Protein AF-A0A067PIW1-F1 (afdb_monomer)

Foldseek 3Di:
DDKDKDFDWDPFDQADPVPSDTDIDTDDDPNHTPMDIDDCVPPPDDDDDDDDPDDDPDD

Nearest PDB structures (foldseek):
  7pkt-assembly1_r  TM=3.002E-01  e=9.873E+00  Chlamydomonas reinhardtii

pLDDT: mean 87.44, std 11.28, range [48.06, 97.62]

Radius of gyration: 14.04 Å; Cα contacts (8 Å, |Δi|>4): 63; chains: 1; bounding box: 26×27×36 Å

Solvent-accessible surface area (backbone atoms only — not comparable to full-atom values): 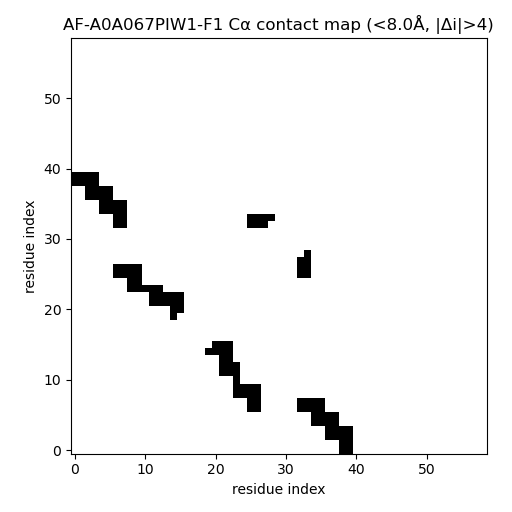4119 Å² total; per-residue (Å²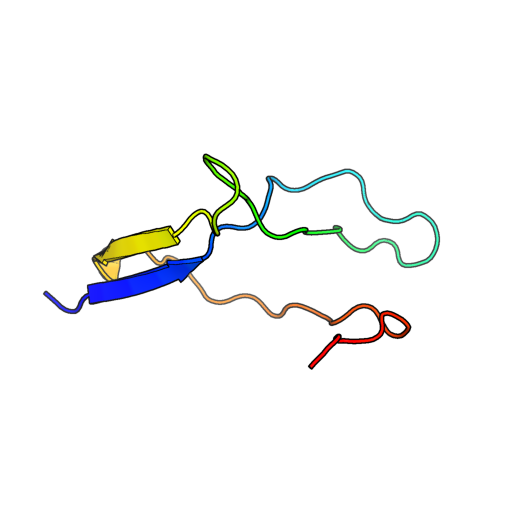): 132,66,71,39,82,47,75,42,60,44,74,87,46,76,54,40,89,91,75,66,42,72,54,72,49,81,29,67,51,94,95,35,77,32,63,49,79,42,57,48,88,74,60,88,75,89,80,90,80,81,80,77,88,87,69,83,77,81,130

Mean predicted aligned error: 6.07 Å

Organism: NCBI:txid933084

Sequence (59 aa):
HPLAYIEWFTPFNKPDVGTGMMVLSRSTHNHRQNAAVISMER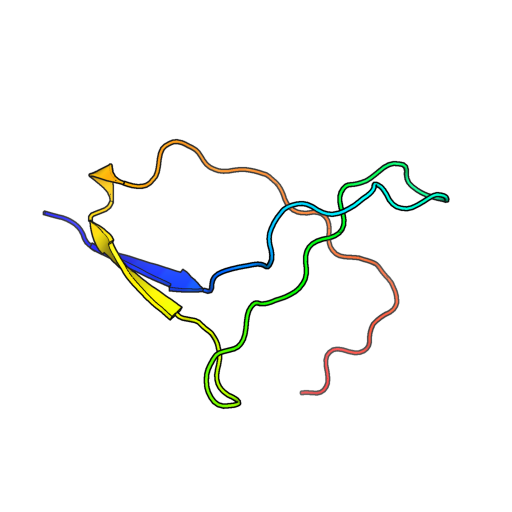IIQSCHLMGKLGWKIDP

Structure (mmCIF, N/CA/C/O backbone):
data_AF-A0A067PIW1-F1
#
_entry.id   AF-A0A067PIW1-F1
#
loop_
_atom_site.group_PDB
_atom_site.id
_atom_site.type_symbol
_atom_site.label_atom_id
_atom_site.label_alt_id
_atom_site.label_comp_id
_atom_site.label_asym_id
_atom_site.label_entity_id
_atom_site.label_seq_id
_atom_site.pdbx_PDB_ins_code
_atom_site.Cartn_x
_atom_site.Cartn_y
_atom_site.Cartn_z
_atom_site.occupancy
_atom_site.B_iso_or_equiv
_atom_site.auth_seq_id
_atom_site.auth_comp_id
_atom_site.auth_asym_id
_atom_site.auth_atom_id
_atom_site.pdbx_PDB_model_num
ATOM 1 N N . HIS A 1 1 ? -15.426 2.320 16.164 1.00 84.75 1 HIS A N 1
ATOM 2 C CA . HIS A 1 1 ? -14.540 2.858 15.113 1.00 84.75 1 HIS A CA 1
ATOM 3 C C . HIS A 1 1 ? -14.598 1.938 13.907 1.00 84.75 1 HIS A C 1
ATOM 5 O O . HIS A 1 1 ? -14.395 0.741 14.097 1.00 84.75 1 HIS A O 1
ATOM 11 N N . PRO A 1 2 ? -14.952 2.437 12.713 1.00 95.31 2 PRO A N 1
ATOM 12 C CA . PRO A 1 2 ? -14.986 1.605 11.520 1.00 95.31 2 PRO A CA 1
ATOM 13 C C . PRO A 1 2 ? -13.575 1.110 11.174 1.00 95.31 2 PRO A C 1
ATOM 15 O O . PRO A 1 2 ? -12.590 1.839 11.317 1.00 95.31 2 PRO A O 1
ATOM 18 N N . LEU A 1 3 ? -13.492 -0.147 10.745 1.00 97.62 3 LEU A N 1
ATOM 19 C CA . LEU A 1 3 ? -12.245 -0.812 10.384 1.00 97.62 3 LEU A CA 1
ATOM 20 C C . LEU A 1 3 ? -12.208 -1.072 8.880 1.00 97.62 3 LEU A C 1
ATOM 22 O O . LEU A 1 3 ? -13.242 -1.329 8.264 1.00 97.62 3 LEU A O 1
ATOM 26 N N . ALA A 1 4 ? -11.008 -1.036 8.313 1.00 96.31 4 ALA A N 1
ATOM 27 C CA . ALA A 1 4 ? -10.746 -1.379 6.926 1.00 96.31 4 ALA A CA 1
ATOM 28 C C . ALA A 1 4 ? -9.736 -2.525 6.856 1.00 96.31 4 ALA A C 1
ATOM 30 O O . ALA A 1 4 ? -8.697 -2.486 7.516 1.00 96.31 4 ALA A O 1
ATOM 31 N N . TYR A 1 5 ? -10.044 -3.526 6.035 1.00 96.44 5 TYR A N 1
ATOM 32 C CA . TYR A 1 5 ? -9.065 -4.503 5.576 1.00 96.44 5 TYR A CA 1
ATOM 33 C C . TYR A 1 5 ? -8.314 -3.916 4.383 1.00 96.44 5 TYR A C 1
ATOM 35 O O . TYR A 1 5 ? -8.940 -3.420 3.446 1.00 96.44 5 TYR A O 1
ATOM 43 N N . ILE A 1 6 ? -6.987 -3.969 4.420 1.00 94.81 6 ILE A N 1
ATOM 44 C CA . ILE A 1 6 ? -6.132 -3.465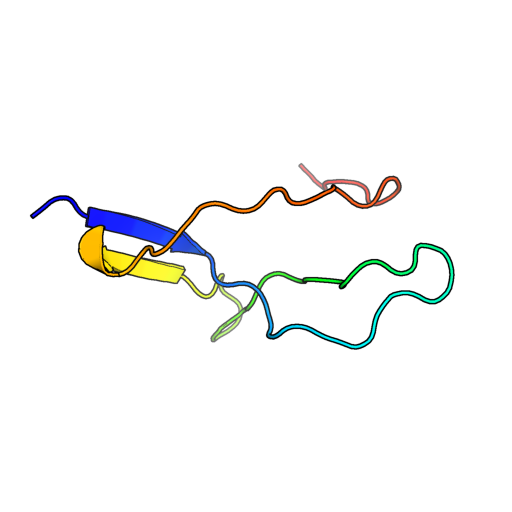 3.347 1.00 94.81 6 ILE A CA 1
ATOM 45 C C . ILE A 1 6 ? -5.069 -4.490 2.970 1.00 94.81 6 ILE A C 1
ATOM 47 O O . ILE A 1 6 ? -4.554 -5.213 3.823 1.00 94.81 6 ILE A O 1
ATOM 51 N N . GLU A 1 7 ? -4.704 -4.489 1.692 1.00 94.81 7 GLU A N 1
ATOM 52 C CA . GLU A 1 7 ? -3.506 -5.142 1.175 1.00 94.81 7 GLU A CA 1
ATOM 53 C C . GLU A 1 7 ? -2.468 -4.070 0.843 1.00 94.81 7 GLU A C 1
ATOM 55 O O . GLU A 1 7 ? -2.771 -3.072 0.185 1.00 94.81 7 GLU A O 1
ATOM 60 N N . TRP A 1 8 ? -1.239 -4.259 1.310 1.00 94.50 8 TRP A N 1
ATOM 61 C CA . TRP A 1 8 ? -0.167 -3.297 1.107 1.00 94.50 8 TRP A CA 1
ATOM 62 C C . TRP A 1 8 ? 0.457 -3.444 -0.283 1.00 94.50 8 TRP A C 1
ATOM 64 O O . TRP A 1 8 ? 0.704 -4.551 -0.761 1.00 94.50 8 TRP A O 1
ATOM 74 N N . PHE A 1 9 ? 0.798 -2.316 -0.902 1.00 93.00 9 PHE A N 1
ATOM 75 C CA . PHE A 1 9 ? 1.709 -2.270 -2.045 1.00 93.00 9 PHE A CA 1
ATOM 76 C C . PHE A 1 9 ? 3.147 -2.032 -1.572 1.00 93.00 9 PHE A C 1
ATOM 78 O O . PHE A 1 9 ? 3.387 -1.597 -0.443 1.00 93.00 9 PHE A O 1
ATOM 85 N N . THR A 1 10 ? 4.124 -2.324 -2.427 1.00 90.88 10 THR A N 1
ATOM 86 C CA . THR A 1 10 ? 5.509 -1.904 -2.205 1.00 90.88 10 THR A CA 1
ATOM 87 C C . THR A 1 10 ? 5.610 -0.380 -2.182 1.00 90.88 10 THR A C 1
ATOM 89 O O . THR A 1 10 ? 4.800 0.290 -2.830 1.00 90.88 10 THR A O 1
ATOM 92 N N . PRO A 1 11 ? 6.631 0.182 -1.512 1.00 89.50 11 PRO A N 1
ATOM 93 C CA . PRO A 1 11 ? 6.929 1.598 -1.625 1.00 89.50 11 PRO A CA 1
ATOM 94 C C . PRO A 1 11 ? 7.033 2.043 -3.082 1.00 89.50 11 PRO A C 1
ATOM 96 O O . PRO A 1 11 ? 7.406 1.280 -3.977 1.00 89.50 11 PRO A O 1
ATOM 99 N N . PHE A 1 12 ? 6.705 3.308 -3.287 1.00 87.44 12 PHE A N 1
ATOM 100 C CA . PHE A 1 12 ? 6.844 4.001 -4.548 1.00 87.44 12 PHE A CA 1
ATOM 101 C C . PHE A 1 12 ? 8.253 3.841 -5.137 1.00 87.44 12 PHE A C 1
ATOM 103 O O . PHE A 1 12 ? 9.243 4.260 -4.541 1.00 87.44 12 PHE A O 1
ATOM 110 N N . ASN A 1 13 ? 8.324 3.225 -6.319 1.00 83.75 13 ASN A N 1
ATOM 111 C CA . ASN A 1 13 ? 9.565 2.996 -7.053 1.00 83.75 13 ASN A CA 1
ATOM 112 C C . ASN A 1 13 ? 9.804 4.072 -8.118 1.00 83.75 13 ASN A C 1
ATOM 114 O O . ASN A 1 13 ? 8.981 4.964 -8.336 1.00 83.75 13 ASN A O 1
ATOM 118 N N . LYS A 1 14 ? 10.951 3.969 -8.801 1.00 89.19 14 LYS A N 1
ATOM 119 C CA . LYS A 1 14 ? 11.264 4.807 -9.962 1.00 89.19 14 LYS A CA 1
ATOM 120 C C . LYS A 1 14 ? 10.122 4.739 -10.992 1.00 89.19 14 LYS A C 1
ATOM 122 O O . LYS A 1 14 ? 9.604 3.643 -11.224 1.00 89.19 14 LYS A O 1
ATOM 127 N N . PRO A 1 15 ? 9.749 5.872 -11.610 1.00 90.75 15 PRO A N 1
ATOM 128 C CA . PRO A 1 15 ? 8.768 5.881 -12.684 1.00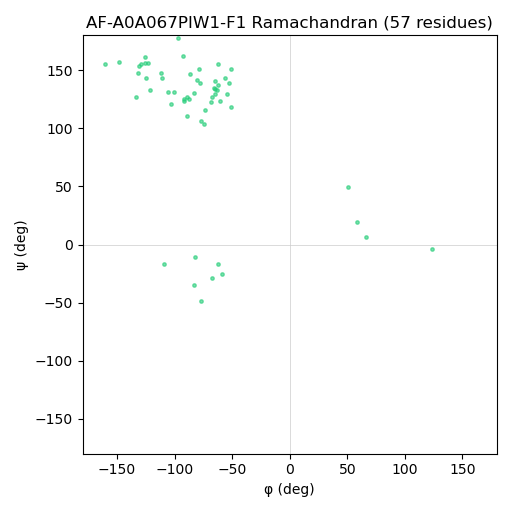 90.75 15 PRO A CA 1
ATOM 129 C C . PRO A 1 15 ? 9.164 4.952 -13.835 1.00 90.75 15 PRO A C 1
ATOM 131 O O . PRO A 1 15 ? 10.343 4.846 -14.180 1.00 90.75 15 PRO A O 1
ATOM 134 N N . ASP A 1 16 ? 8.176 4.295 -14.435 1.00 87.56 16 ASP A N 1
ATOM 135 C CA . ASP A 1 16 ? 8.349 3.523 -15.664 1.00 87.56 16 ASP A CA 1
ATOM 136 C C . ASP A 1 16 ? 8.760 4.451 -16.818 1.00 87.56 16 ASP A C 1
ATOM 138 O O . ASP A 1 16 ? 8.158 5.503 -17.022 1.00 87.56 16 ASP A O 1
ATOM 142 N N . VAL A 1 17 ? 9.784 4.066 -17.583 1.00 88.69 17 VAL A N 1
ATOM 143 C CA . VAL A 1 17 ? 10.378 4.926 -18.625 1.00 88.69 17 VAL A CA 1
ATOM 144 C C . VAL A 1 17 ? 9.416 5.181 -19.793 1.00 88.69 17 VAL A C 1
ATOM 146 O O . VAL A 1 17 ? 9.502 6.225 -20.430 1.00 88.69 17 VAL A O 1
ATOM 149 N N . GLY A 1 18 ? 8.496 4.254 -20.078 1.00 88.50 18 GLY A N 1
ATOM 150 C CA . GLY A 1 18 ? 7.557 4.384 -21.195 1.00 88.50 18 GLY A CA 1
ATOM 151 C C . GLY A 1 18 ? 6.324 5.223 -20.859 1.00 88.50 18 GLY A C 1
ATOM 152 O O . GLY A 1 18 ? 5.810 5.935 -21.715 1.00 88.50 18 GLY A O 1
ATOM 153 N N . THR A 1 19 ? 5.846 5.138 -19.618 1.00 86.50 19 THR A N 1
ATOM 154 C CA . THR A 1 19 ? 4.584 5.765 -19.182 1.00 86.50 19 THR A CA 1
ATOM 155 C C . THR A 1 19 ? 4.771 6.952 -18.239 1.00 86.50 19 THR A C 1
ATOM 157 O O . THR A 1 19 ? 3.827 7.706 -18.015 1.00 86.50 19 THR A O 1
ATOM 160 N N . GLY A 1 20 ? 5.956 7.108 -17.641 1.00 88.69 20 GLY A N 1
ATOM 161 C CA . GLY A 1 20 ? 6.219 8.078 -16.574 1.00 88.69 20 GLY A CA 1
ATOM 162 C C . GLY A 1 20 ? 5.465 7.789 -15.269 1.00 88.69 20 GLY A C 1
ATOM 163 O O . GLY A 1 20 ? 5.509 8.600 -14.346 1.00 88.69 20 GLY A O 1
ATOM 164 N N . MET A 1 21 ? 4.765 6.654 -15.170 1.00 88.62 21 MET A N 1
ATOM 165 C CA . MET A 1 21 ? 3.933 6.317 -14.016 1.00 88.62 21 MET A CA 1
ATOM 166 C C . MET A 1 21 ? 4.738 5.635 -12.916 1.00 88.62 21 MET A C 1
ATOM 168 O O . MET A 1 21 ? 5.648 4.848 -13.180 1.00 88.62 21 MET A O 1
ATOM 172 N N . MET A 1 22 ? 4.359 5.887 -11.661 1.00 90.56 22 MET A N 1
ATOM 173 C CA . MET A 1 22 ? 4.890 5.130 -10.531 1.00 90.56 22 MET A CA 1
ATOM 174 C C . MET A 1 22 ? 4.382 3.693 -10.587 1.00 90.56 22 MET A C 1
ATOM 176 O O . MET A 1 22 ? 3.175 3.451 -10.583 1.00 90.56 22 MET A O 1
ATOM 180 N N . VAL A 1 23 ? 5.306 2.736 -10.613 1.00 87.38 23 VAL A N 1
ATOM 181 C CA . VAL A 1 23 ? 4.954 1.316 -10.627 1.00 87.38 23 VAL A CA 1
ATOM 182 C C . VAL A 1 23 ? 4.829 0.809 -9.199 1.00 87.38 23 VAL A C 1
ATOM 184 O O . VAL A 1 23 ? 5.754 0.937 -8.394 1.00 87.38 23 VAL A O 1
ATOM 187 N N . LEU A 1 24 ? 3.684 0.197 -8.911 1.00 89.88 24 LEU A N 1
ATOM 188 C CA . LEU A 1 24 ? 3.391 -0.479 -7.655 1.00 89.88 24 LEU A CA 1
ATOM 189 C C . LEU A 1 24 ? 3.299 -1.987 -7.888 1.00 89.88 24 LEU A C 1
ATOM 191 O O . LEU A 1 24 ? 2.759 -2.431 -8.901 1.00 89.88 24 LEU A O 1
ATOM 195 N N . SER A 1 25 ? 3.774 -2.779 -6.930 1.00 88.56 25 SER A N 1
ATOM 196 C CA . SER A 1 25 ? 3.522 -4.221 -6.868 1.00 88.56 25 SER A CA 1
ATOM 197 C C . SER A 1 25 ? 2.940 -4.597 -5.506 1.00 88.56 25 SER A C 1
ATOM 199 O O . SER A 1 25 ? 3.087 -3.854 -4.535 1.00 88.56 25 SER A O 1
ATOM 201 N N . ARG A 1 26 ? 2.220 -5.724 -5.424 1.00 90.62 26 ARG A N 1
ATOM 202 C CA . ARG A 1 26 ? 1.666 -6.192 -4.143 1.00 90.62 26 ARG A CA 1
ATOM 203 C C . ARG A 1 26 ? 2.811 -6.546 -3.195 1.00 90.62 26 ARG A C 1
ATOM 205 O O . ARG A 1 26 ? 3.753 -7.233 -3.586 1.00 90.62 26 ARG A O 1
ATOM 212 N N . SER A 1 27 ? 2.719 -6.093 -1.952 1.00 94.06 27 SER A N 1
ATOM 213 C CA . SER A 1 27 ? 3.656 -6.465 -0.897 1.00 94.06 27 SER A CA 1
ATOM 214 C C . SER A 1 27 ? 3.320 -7.865 -0.383 1.00 94.06 27 SER A C 1
ATOM 216 O O . SER A 1 27 ? 2.152 -8.212 -0.193 1.00 94.06 27 SER A O 1
ATOM 218 N N . THR A 1 28 ? 4.348 -8.672 -0.132 1.00 95.00 28 THR A N 1
ATOM 219 C CA . THR A 1 28 ? 4.208 -10.019 0.428 1.00 95.00 28 THR A CA 1
ATOM 220 C C . THR A 1 28 ? 5.038 -10.166 1.693 1.00 95.00 28 THR A C 1
ATOM 222 O O . THR A 1 28 ? 6.163 -9.674 1.750 1.00 95.00 28 THR A O 1
ATOM 225 N N . HIS A 1 29 ? 4.520 -10.899 2.674 1.00 93.50 29 HIS A N 1
ATOM 226 C CA . HIS A 1 29 ? 5.238 -11.276 3.888 1.00 93.50 29 HIS A CA 1
ATOM 227 C C . HIS A 1 29 ? 5.013 -12.771 4.146 1.00 93.50 29 HIS A C 1
ATOM 229 O O . HIS A 1 29 ? 3.873 -13.231 4.139 1.00 93.50 29 HIS A O 1
ATOM 235 N N . ASN A 1 30 ? 6.091 -13.545 4.320 1.00 92.25 30 ASN A N 1
ATOM 236 C CA . ASN A 1 30 ? 6.042 -15.009 4.479 1.00 92.25 30 ASN A CA 1
ATOM 237 C C . ASN A 1 30 ? 5.212 -15.724 3.392 1.00 92.25 30 ASN A C 1
ATOM 239 O O . ASN A 1 30 ? 4.333 -16.528 3.697 1.00 92.25 30 ASN A O 1
ATOM 243 N N . HIS A 1 31 ? 5.474 -15.403 2.119 1.00 89.25 31 HIS A N 1
ATOM 244 C CA . HIS A 1 31 ? 4.775 -15.966 0.950 1.00 89.25 31 HIS A CA 1
ATOM 245 C C . HIS A 1 31 ? 3.252 -15.740 0.924 1.00 89.25 31 HIS A C 1
ATOM 247 O O . HIS A 1 31 ? 2.533 -16.434 0.209 1.00 89.25 31 HIS A O 1
ATOM 253 N N . ARG A 1 32 ? 2.745 -14.766 1.685 1.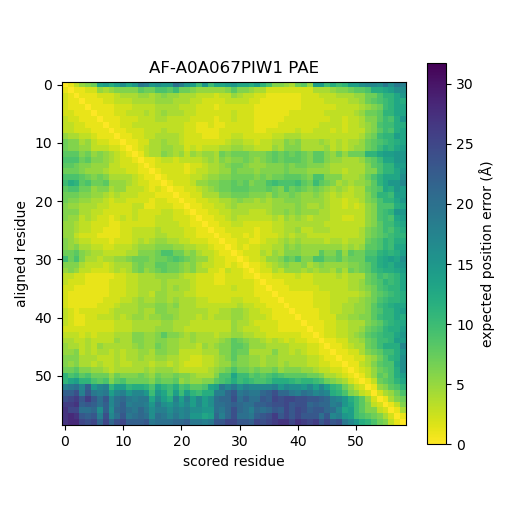00 90.75 32 ARG A N 1
ATOM 254 C CA . ARG A 1 32 ? 1.331 -14.369 1.695 1.00 90.75 32 ARG A CA 1
ATOM 255 C C . ARG A 1 32 ? 1.196 -12.880 1.420 1.00 90.75 32 ARG A C 1
ATOM 257 O O . ARG A 1 32 ? 2.166 -12.134 1.570 1.00 90.75 32 ARG A O 1
ATOM 264 N N . GLN A 1 33 ? -0.001 -12.448 1.026 1.00 92.56 33 GLN A N 1
ATOM 265 C CA . GLN A 1 33 ? -0.314 -11.024 0.906 1.00 92.56 33 GLN A CA 1
ATOM 266 C C . GLN A 1 33 ? -0.010 -10.325 2.230 1.00 92.56 33 GLN A C 1
ATOM 268 O O . GLN A 1 33 ? -0.433 -10.771 3.300 1.00 92.56 33 GLN A O 1
ATOM 273 N N . ASN A 1 34 ? 0.748 -9.235 2.155 1.00 96.50 34 ASN A N 1
ATOM 274 C CA . ASN A 1 34 ? 0.938 -8.371 3.301 1.00 96.50 34 ASN A CA 1
ATOM 275 C C . ASN A 1 34 ? -0.357 -7.580 3.492 1.00 96.50 34 ASN A C 1
ATOM 277 O O . ASN A 1 34 ? -0.643 -6.660 2.726 1.00 96.50 34 ASN A O 1
ATOM 281 N N . ALA A 1 35 ? -1.149 -7.969 4.483 1.00 96.31 35 ALA A N 1
ATOM 282 C CA . ALA A 1 35 ? -2.452 -7.387 4.752 1.00 96.31 35 ALA A CA 1
ATOM 283 C C . ALA A 1 35 ? -2.591 -6.987 6.220 1.00 96.31 35 ALA A C 1
ATOM 285 O O . ALA A 1 35 ? -1.927 -7.540 7.100 1.00 96.31 35 ALA A O 1
ATOM 286 N N . ALA A 1 36 ? -3.465 -6.021 6.486 1.00 96.50 36 ALA A N 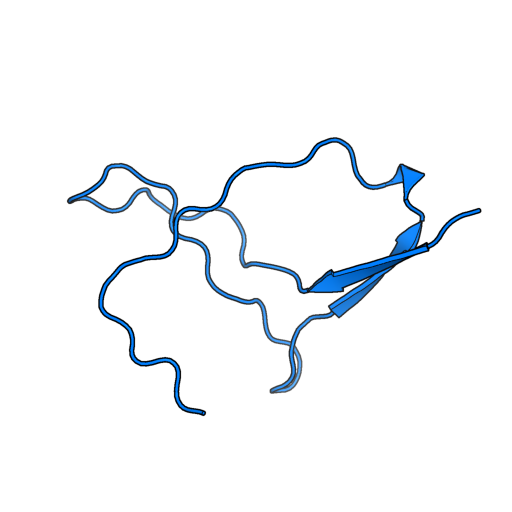1
ATOM 287 C CA . ALA A 1 36 ? -3.749 -5.551 7.835 1.00 96.50 36 ALA A CA 1
ATOM 288 C C . ALA A 1 36 ? -5.201 -5.085 7.974 1.00 96.50 36 ALA A C 1
ATOM 290 O O . ALA A 1 36 ? -5.837 -4.678 7.004 1.00 96.50 36 ALA A O 1
ATOM 291 N N . VAL A 1 37 ? -5.695 -5.097 9.212 1.00 96.94 37 VAL A N 1
ATOM 292 C CA . VAL A 1 37 ? -6.934 -4.417 9.597 1.00 96.94 37 VAL A CA 1
ATOM 293 C C . VAL A 1 37 ? -6.554 -3.137 10.333 1.00 96.94 37 VAL A C 1
ATOM 295 O O . VAL A 1 37 ? -5.854 -3.187 11.345 1.00 96.94 37 VAL A O 1
ATOM 298 N N . ILE A 1 38 ? -6.981 -1.987 9.815 1.00 96.75 38 ILE A N 1
ATOM 299 C CA . ILE A 1 38 ? -6.658 -0.664 10.367 1.00 96.75 38 ILE A CA 1
ATOM 300 C C . ILE A 1 38 ? -7.931 0.120 10.702 1.00 96.75 38 ILE A C 1
ATOM 302 O O . ILE A 1 38 ? -8.983 -0.119 10.114 1.00 96.75 38 ILE A O 1
ATOM 306 N N . SER A 1 39 ? -7.841 1.082 11.628 1.00 97.44 39 SER A N 1
ATOM 307 C CA . SER A 1 39 ? -8.895 2.099 11.794 1.00 97.44 39 SER A CA 1
ATOM 308 C C . SER A 1 39 ? -9.016 2.919 10.512 1.00 97.44 39 SER A C 1
ATOM 310 O O . SER A 1 39 ? -7.988 3.317 9.956 1.00 97.44 39 SER A O 1
ATOM 312 N N . MET A 1 40 ? -10.241 3.216 10.0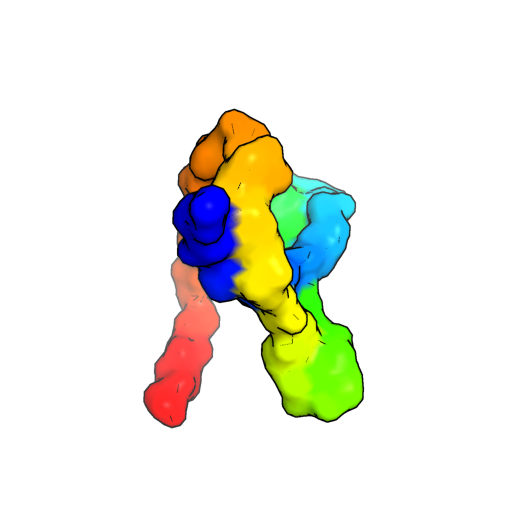64 1.00 95.38 40 MET A N 1
ATOM 313 C CA . MET A 1 40 ? -10.443 4.079 8.889 1.00 95.38 40 MET A CA 1
ATOM 314 C C . MET A 1 40 ? -9.821 5.468 9.059 1.00 95.38 40 MET A C 1
ATOM 316 O O . MET A 1 40 ? -9.427 6.073 8.072 1.00 95.38 40 MET A O 1
ATOM 320 N N . GLU A 1 41 ? -9.655 5.948 10.293 1.00 96.44 41 GLU A N 1
ATOM 321 C CA . GLU A 1 41 ? -9.012 7.236 10.602 1.00 96.44 41 GLU A CA 1
ATOM 322 C C . GLU A 1 41 ? -7.539 7.293 10.147 1.00 96.44 41 GLU A C 1
ATOM 324 O O . GLU A 1 41 ? -6.963 8.371 10.030 1.00 96.44 41 GLU A O 1
ATOM 329 N N . ARG A 1 42 ? -6.912 6.138 9.867 1.00 95.81 42 ARG A N 1
ATOM 330 C CA . ARG A 1 42 ? -5.556 6.055 9.298 1.00 95.81 42 ARG A CA 1
ATOM 331 C C . ARG A 1 42 ? -5.520 6.228 7.775 1.00 95.81 42 ARG A C 1
ATOM 333 O O . ARG A 1 42 ? -4.430 6.355 7.220 1.00 95.81 42 ARG A O 1
ATOM 340 N N . ILE A 1 43 ? -6.665 6.205 7.092 1.00 94.31 43 ILE A N 1
ATOM 341 C CA . ILE A 1 43 ? -6.754 6.403 5.642 1.00 94.31 43 ILE A CA 1
ATOM 342 C C . ILE A 1 43 ? -6.921 7.897 5.381 1.00 94.31 43 ILE A C 1
ATOM 344 O O . ILE A 1 43 ? -7.960 8.475 5.678 1.00 94.31 43 ILE A O 1
ATOM 348 N N . ILE A 1 44 ? -5.887 8.518 4.815 1.00 94.88 44 ILE A N 1
ATOM 349 C CA . ILE A 1 44 ? -5.879 9.965 4.557 1.00 94.88 44 ILE A CA 1
ATOM 350 C C . ILE A 1 44 ? -6.722 10.302 3.322 1.00 94.88 44 ILE A C 1
ATOM 352 O O . ILE A 1 44 ? -7.542 11.212 3.359 1.00 94.88 44 ILE A O 1
ATOM 356 N N . GLN A 1 45 ? -6.507 9.584 2.216 1.00 92.62 45 GLN A N 1
ATOM 357 C CA . GLN A 1 45 ? -7.195 9.826 0.948 1.00 92.62 45 GLN A CA 1
ATOM 358 C C . GLN A 1 45 ? -7.132 8.603 0.032 1.00 92.62 45 GLN A C 1
ATOM 360 O O . GLN A 1 45 ? -6.210 7.789 0.121 1.00 92.62 45 GLN A O 1
ATOM 365 N N . SER A 1 46 ? -8.096 8.505 -0.880 1.00 88.62 46 SER A N 1
ATOM 366 C CA . SER A 1 46 ? -8.057 7.556 -1.992 1.00 88.62 46 SER A CA 1
ATOM 367 C C . SER A 1 46 ? -7.150 8.072 -3.111 1.00 88.62 46 SER A C 1
ATOM 369 O O . SER A 1 46 ? -7.026 9.276 -3.321 1.00 88.62 46 SER A O 1
ATOM 371 N N . CYS A 1 47 ? -6.550 7.159 -3.870 1.00 87.50 47 CYS A N 1
ATOM 372 C CA . CYS A 1 47 ? -5.859 7.475 -5.116 1.00 87.50 47 CYS A CA 1
ATOM 373 C C . CYS A 1 47 ? -6.324 6.530 -6.229 1.00 87.50 47 CYS A C 1
ATOM 375 O O . CYS A 1 47 ? -6.770 5.412 -5.968 1.00 87.50 47 CYS A O 1
ATOM 377 N N . HIS A 1 48 ? -6.232 6.986 -7.478 1.00 86.50 48 HIS A N 1
ATOM 378 C CA . HIS A 1 48 ? -6.538 6.152 -8.633 1.00 86.50 48 HIS A CA 1
ATOM 379 C C . HIS A 1 48 ? -5.298 5.373 -9.057 1.00 86.50 48 HIS A C 1
ATOM 381 O O . HIS A 1 48 ? -4.252 5.955 -9.340 1.00 86.50 48 HIS A O 1
ATOM 387 N N . LEU A 1 49 ? -5.436 4.052 -9.128 1.00 86.62 49 LEU A N 1
ATOM 388 C CA . LEU A 1 49 ? -4.427 3.173 -9.698 1.00 86.62 49 LEU A CA 1
ATOM 389 C C . LEU A 1 49 ? -4.836 2.802 -11.118 1.00 86.62 49 LEU A C 1
ATOM 391 O O . LEU A 1 49 ? -5.968 2.381 -11.357 1.00 86.62 49 LEU A O 1
ATOM 395 N N . MET A 1 50 ? -3.902 2.942 -12.055 1.00 85.44 50 MET A N 1
ATOM 396 C CA . MET A 1 50 ? -4.079 2.453 -13.415 1.00 85.44 50 MET A CA 1
ATOM 397 C C . MET A 1 50 ? -3.519 1.035 -13.507 1.00 85.44 50 MET A C 1
ATOM 399 O O . MET A 1 50 ? -2.360 0.791 -13.172 1.00 85.44 50 MET A O 1
ATOM 403 N N . GLY A 1 51 ? -4.341 0.088 -13.958 1.00 80.81 51 GLY A N 1
ATOM 404 C CA . GLY A 1 51 ? -3.871 -1.261 -14.250 1.00 80.81 51 GLY A CA 1
ATOM 405 C C . GLY A 1 51 ? -2.892 -1.241 -15.423 1.00 80.81 51 GLY A C 1
ATOM 406 O O . GLY A 1 51 ? -3.159 -0.609 -16.445 1.00 80.81 51 GLY A O 1
ATOM 407 N N . LYS A 1 52 ? -1.768 -1.953 -15.303 1.00 73.94 52 LYS A N 1
ATOM 408 C CA . LYS A 1 52 ? -0.877 -2.163 -16.446 1.00 73.94 52 LYS A CA 1
ATOM 409 C C . LYS A 1 52 ? -1.529 -3.172 -17.392 1.00 73.94 52 LYS A C 1
ATOM 411 O O . LYS A 1 52 ? -1.736 -4.327 -17.026 1.00 73.94 52 LYS A O 1
ATOM 416 N N . LEU A 1 53 ? -1.868 -2.732 -18.601 1.00 66.38 53 LEU A N 1
ATOM 417 C CA . LEU A 1 53 ? -2.434 -3.598 -19.633 1.00 66.38 53 LEU A CA 1
ATOM 418 C C . LEU A 1 53 ? -1.367 -4.614 -20.091 1.00 66.38 53 LEU A C 1
ATOM 420 O O . LEU A 1 53 ? -0.265 -4.212 -20.460 1.00 66.38 53 LEU A O 1
ATOM 424 N N . GLY A 1 54 ? -1.682 -5.915 -20.064 1.00 61.94 54 GLY A N 1
ATOM 425 C CA . GLY A 1 54 ? -0.825 -6.972 -20.632 1.00 61.94 54 GLY A CA 1
ATOM 426 C C . GLY A 1 54 ? -0.400 -8.104 -19.690 1.00 61.94 54 GLY A C 1
ATOM 427 O O . GLY A 1 54 ? 0.229 -9.055 -20.148 1.00 61.94 54 GLY A O 1
ATOM 428 N N . TRP A 1 55 ? -0.749 -8.059 -18.404 1.00 59.41 55 TRP A N 1
ATOM 429 C CA . TRP A 1 55 ? -0.559 -9.210 -17.517 1.00 59.41 55 TRP A CA 1
ATOM 430 C C . TRP A 1 55 ? -1.817 -10.073 -17.495 1.00 59.41 55 TRP A C 1
ATOM 432 O O . TRP A 1 55 ? -2.906 -9.581 -17.202 1.00 59.41 55 TRP A O 1
ATOM 442 N N . LYS A 1 56 ? -1.665 -11.363 -17.824 1.00 57.84 56 LYS A N 1
ATOM 443 C CA . LYS A 1 56 ? -2.709 -12.357 -17.573 1.00 57.84 56 LYS A CA 1
ATOM 444 C C . LYS A 1 56 ? -2.958 -12.384 -16.069 1.00 57.84 56 LYS A C 1
ATOM 446 O O . LYS A 1 56 ? -2.026 -12.564 -15.290 1.00 57.84 56 LYS A O 1
ATOM 451 N N . ILE A 1 57 ? -4.204 -12.160 -15.676 1.00 60.22 57 ILE A N 1
ATOM 452 C CA . ILE A 1 57 ? -4.662 -12.549 -14.349 1.00 60.22 57 ILE A CA 1
ATOM 453 C C . ILE A 1 57 ? -4.870 -14.054 -14.468 1.00 60.22 57 ILE A C 1
ATOM 455 O O . ILE A 1 57 ? -5.785 -14.477 -15.174 1.00 60.22 57 ILE A O 1
ATOM 459 N N . ASP A 1 58 ? -3.972 -14.847 -13.885 1.00 63.62 58 ASP A N 1
ATOM 460 C CA . ASP A 1 58 ? -4.247 -16.274 -13.745 1.00 63.62 58 ASP A CA 1
ATOM 461 C C . ASP A 1 58 ? -5.455 -16.430 -12.797 1.00 63.62 58 ASP A C 1
ATOM 463 O O . ASP A 1 58 ? -5.484 -15.753 -11.760 1.00 63.62 58 ASP A O 1
ATOM 467 N N . PRO A 1 59 ? -6.479 -17.208 -13.200 1.00 48.06 59 PRO A N 1
ATOM 468 C CA . PRO A 1 59 ? -7.736 -17.358 -12.468 1.00 48.06 59 PRO A CA 1
ATOM 469 C C . PRO A 1 59 ? -7.584 -18.069 -11.120 1.00 48.06 59 PRO A C 1
ATOM 471 O O . PRO A 1 59 ? -6.658 -18.900 -10.970 1.00 48.06 59 PRO A O 1
#

Sec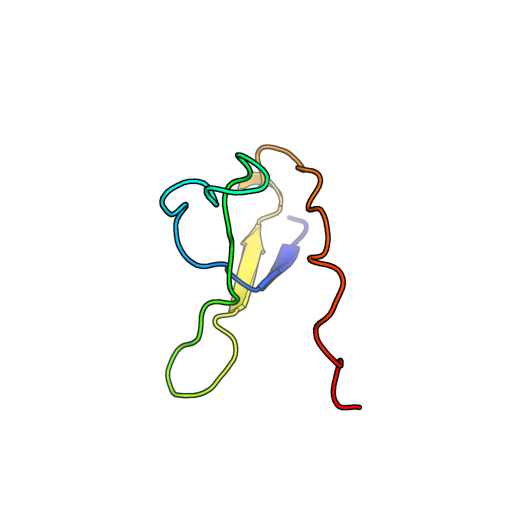ondary structure (DSSP, 8-state):
--EEEEEPBPPP-PBPTTT-PBP--B-EETTEE-EEEEEGGG-----PPPP-TT-----